Protein AF-A0A976Q6F3-F1 (afdb_monomer_lite)

pLDDT: mean 86.43, std 10.57, range [52.91, 95.94]

Secondary structure (DSSP, 8-state):
--HHHHHHHHHHHTS--EEETTEEEEEEEETTTTEEEEEEEEE-GGGEEEEEEEETTEEEEEEEEET--

Structure (mmCIF, N/CA/C/O backbone):
data_AF-A0A976Q6F3-F1
#
_entry.id   AF-A0A976Q6F3-F1
#
loop_
_atom_site.group_PDB
_atom_site.id
_atom_site.type_symbol
_atom_site.label_atom_id
_atom_site.label_alt_id
_atom_site.label_comp_id
_atom_site.label_asym_id
_atom_site.label_entity_id
_atom_site.label_seq_id
_atom_site.pdbx_PDB_ins_code
_atom_site.Cartn_x
_atom_site.Cartn_y
_atom_site.Cartn_z
_atom_site.occupancy
_atom_site.B_iso_or_equiv
_atom_site.auth_seq_id
_atom_site.auth_comp_id
_atom_site.auth_asym_id
_atom_site.auth_atom_id
_atom_site.pdbx_PDB_model_num
ATOM 1 N N . MET A 1 1 ? 8.103 3.308 -15.121 1.00 55.81 1 MET A N 1
ATOM 2 C CA . MET A 1 1 ? 6.995 3.451 -14.158 1.00 55.81 1 MET A CA 1
ATOM 3 C C . MET A 1 1 ? 6.079 4.531 -14.688 1.00 55.81 1 MET A C 1
ATOM 5 O O . MET A 1 1 ? 6.612 5.546 -15.120 1.00 55.81 1 MET A O 1
ATOM 9 N N . ASN A 1 2 ? 4.765 4.308 -14.727 1.00 61.53 2 ASN A N 1
ATOM 10 C CA . ASN A 1 2 ? 3.830 5.360 -15.097 1.00 61.53 2 ASN A CA 1
ATOM 11 C C . ASN A 1 2 ? 3.470 6.146 -13.821 1.00 61.53 2 ASN A C 1
ATOM 13 O O . ASN A 1 2 ? 2.698 5.629 -13.012 1.00 61.53 2 ASN A O 1
ATOM 17 N N . PRO A 1 3 ? 4.044 7.339 -13.567 1.00 68.75 3 PRO A N 1
ATOM 18 C CA . PRO A 1 3 ? 3.684 8.145 -12.397 1.00 68.75 3 PRO A CA 1
ATOM 19 C C . PRO A 1 3 ? 2.171 8.410 -12.297 1.00 68.75 3 PRO A C 1
ATOM 21 O O . PRO A 1 3 ? 1.663 8.636 -11.203 1.00 68.75 3 PRO A O 1
ATOM 24 N N . GLU A 1 4 ? 1.431 8.288 -13.402 1.00 81.88 4 GLU A N 1
ATOM 25 C CA . GLU A 1 4 ? -0.030 8.374 -13.428 1.00 81.88 4 GLU A CA 1
ATOM 26 C C . GLU A 1 4 ? -0.733 7.295 -12.591 1.00 81.88 4 GLU A C 1
ATOM 28 O O . GLU A 1 4 ? -1.809 7.560 -12.062 1.00 81.88 4 GLU A O 1
ATOM 33 N N . ALA A 1 5 ? -0.167 6.090 -12.445 1.00 84.12 5 ALA A N 1
ATOM 34 C CA . ALA A 1 5 ? -0.805 5.009 -11.688 1.00 84.12 5 ALA A CA 1
ATOM 35 C C . ALA A 1 5 ? -0.882 5.327 -10.193 1.00 84.12 5 ALA A C 1
ATOM 37 O O . ALA A 1 5 ? -1.921 5.135 -9.563 1.00 84.12 5 ALA A O 1
ATOM 38 N N . ILE A 1 6 ? 0.205 5.869 -9.635 1.00 88.00 6 ILE A N 1
ATOM 39 C CA . ILE A 1 6 ? 0.239 6.296 -8.235 1.00 88.00 6 ILE A CA 1
ATOM 40 C C . ILE A 1 6 ? -0.720 7.466 -8.025 1.00 88.00 6 ILE A C 1
ATOM 42 O O . ILE A 1 6 ? -1.499 7.428 -7.083 1.00 88.00 6 ILE A O 1
ATOM 46 N N . VAL A 1 7 ? -0.741 8.449 -8.932 1.00 90.56 7 VAL A N 1
ATOM 47 C CA . VAL A 1 7 ? -1.683 9.581 -8.854 1.00 90.56 7 VAL A CA 1
ATOM 48 C C . VAL A 1 7 ? -3.138 9.098 -8.876 1.00 90.56 7 VAL A C 1
ATOM 50 O O . VAL A 1 7 ? -3.929 9.506 -8.031 1.00 90.56 7 VAL A O 1
ATOM 53 N N . LYS A 1 8 ? -3.487 8.163 -9.768 1.00 90.62 8 LYS A N 1
ATOM 54 C CA . LYS A 1 8 ? -4.825 7.549 -9.795 1.00 90.62 8 LYS A CA 1
ATOM 55 C C . LYS A 1 8 ? -5.151 6.807 -8.501 1.00 90.62 8 LYS A C 1
ATOM 57 O O . LYS A 1 8 ? -6.286 6.862 -8.038 1.00 90.62 8 LYS A O 1
ATOM 62 N N . LEU A 1 9 ? -4.183 6.109 -7.907 1.00 90.19 9 LEU A N 1
ATOM 63 C CA . LEU A 1 9 ? -4.383 5.463 -6.610 1.00 90.19 9 LEU A CA 1
ATOM 64 C C . LEU A 1 9 ? -4.608 6.484 -5.497 1.00 90.19 9 LEU A C 1
ATOM 66 O O . LEU A 1 9 ? -5.485 6.265 -4.670 1.00 90.19 9 LEU A O 1
ATOM 70 N N . GLU A 1 10 ? -3.890 7.606 -5.495 1.00 93.19 10 GLU A N 1
ATOM 71 C CA . GLU A 1 10 ? -4.141 8.684 -4.534 1.00 93.19 10 GLU A CA 1
ATOM 72 C C . GLU A 1 10 ? -5.568 9.233 -4.649 1.00 93.19 10 GLU A C 1
ATOM 74 O O . GLU A 1 10 ? -6.209 9.499 -3.635 1.00 93.19 10 GLU A O 1
ATOM 79 N N . GLU A 1 11 ? -6.085 9.363 -5.872 1.00 94.06 11 GLU A N 1
ATOM 80 C CA . GLU A 1 11 ? -7.461 9.794 -6.135 1.00 94.06 11 GLU A CA 1
ATOM 81 C C . GLU A 1 11 ? -8.493 8.753 -5.676 1.00 94.06 11 GLU A C 1
ATOM 83 O O . GLU A 1 11 ? -9.439 9.092 -4.966 1.00 94.06 11 GLU A O 1
ATOM 88 N N . VAL A 1 12 ? -8.308 7.479 -6.042 1.00 92.44 12 VAL A N 1
ATOM 89 C CA . VAL A 1 12 ? -9.240 6.386 -5.705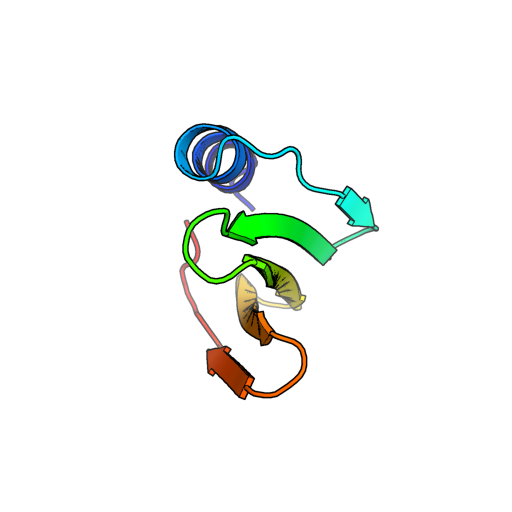 1.00 92.44 12 VAL A CA 1
ATOM 90 C C . VAL A 1 12 ? -9.270 6.113 -4.204 1.00 92.44 12 VAL A C 1
ATOM 92 O O . VAL A 1 12 ? -10.335 5.867 -3.636 1.00 92.44 12 VAL A O 1
ATOM 95 N N . LEU A 1 13 ? -8.104 6.137 -3.561 1.00 90.94 13 LEU A N 1
ATOM 96 C CA . LEU A 1 13 ? -7.969 5.895 -2.128 1.00 90.94 13 LEU A CA 1
ATOM 97 C C . LEU A 1 13 ? -8.238 7.157 -1.303 1.00 90.94 13 LEU A C 1
ATOM 99 O O . LEU A 1 13 ? -8.424 7.048 -0.093 1.00 90.94 13 LEU A O 1
ATOM 103 N N . ASN A 1 14 ? -8.289 8.326 -1.952 1.00 92.69 14 ASN A N 1
ATOM 104 C CA . ASN A 1 14 ? -8.398 9.640 -1.325 1.00 92.69 14 ASN A CA 1
ATOM 105 C C . ASN A 1 14 ? -7.345 9.849 -0.217 1.00 92.69 14 ASN A C 1
ATOM 107 O O . ASN A 1 14 ? -7.627 10.407 0.841 1.00 92.69 14 ASN A O 1
ATOM 111 N N . GLU A 1 15 ? -6.128 9.370 -0.465 1.00 94.25 15 GLU A N 1
ATOM 112 C CA . GLU A 1 15 ? -4.989 9.424 0.452 1.00 94.25 15 GLU A CA 1
ATOM 113 C C . GLU A 1 15 ? -3.719 9.704 -0.348 1.00 94.25 15 GLU A C 1
ATOM 115 O O . GLU A 1 15 ? -3.537 9.168 -1.440 1.00 94.25 15 GLU A O 1
ATOM 120 N N . LYS A 1 16 ? -2.816 10.526 0.189 1.00 94.06 16 LYS A N 1
ATOM 121 C CA . LYS A 1 16 ? -1.519 10.776 -0.454 1.00 94.06 16 LYS A CA 1
ATOM 122 C C . LYS A 1 16 ? -0.537 9.652 -0.158 1.00 94.06 16 LYS A C 1
ATOM 124 O O . LYS A 1 16 ? -0.447 9.184 0.978 1.00 94.06 16 LYS A O 1
ATOM 129 N N . ALA A 1 17 ? 0.227 9.255 -1.171 1.00 94.25 17 ALA A N 1
ATOM 130 C CA . ALA A 1 17 ? 1.271 8.264 -0.998 1.00 94.25 17 ALA A CA 1
ATOM 131 C C . ALA A 1 17 ? 2.457 8.888 -0.252 1.00 94.25 17 ALA A C 1
ATOM 133 O O . ALA A 1 17 ? 2.995 9.924 -0.646 1.00 94.25 17 ALA A O 1
ATOM 134 N N . ALA A 1 18 ? 2.922 8.227 0.804 1.00 95.06 18 ALA A N 1
ATOM 135 C CA . ALA A 1 18 ? 4.249 8.477 1.341 1.00 95.06 18 ALA A CA 1
ATOM 136 C C . ALA A 1 18 ? 5.265 7.763 0.440 1.00 95.06 18 ALA A C 1
ATOM 138 O O . ALA A 1 18 ? 5.318 6.534 0.412 1.00 95.06 18 ALA A O 1
ATOM 139 N N . ALA A 1 19 ? 6.044 8.532 -0.319 1.00 92.31 19 ALA A N 1
ATOM 140 C CA . ALA A 1 19 ? 7.044 7.998 -1.237 1.00 92.31 19 ALA A CA 1
ATOM 141 C C . ALA A 1 19 ? 8.440 7.969 -0.595 1.00 92.31 19 ALA A C 1
ATOM 143 O O . ALA A 1 19 ? 8.875 8.944 0.020 1.00 92.31 19 ALA A O 1
ATOM 144 N N . SER A 1 20 ? 9.164 6.866 -0.783 1.00 91.19 20 SER A N 1
ATOM 145 C CA . SER A 1 20 ? 10.574 6.724 -0.409 1.00 91.19 20 SER A CA 1
ATOM 146 C C . SER A 1 20 ? 11.301 5.868 -1.445 1.00 91.19 20 SER A C 1
ATOM 148 O O . SER A 1 20 ? 11.199 4.640 -1.449 1.00 91.19 20 SER A O 1
ATOM 150 N N . GLY A 1 21 ? 12.012 6.522 -2.367 1.00 87.81 21 GLY A N 1
ATOM 151 C CA . GLY A 1 21 ? 12.650 5.851 -3.499 1.00 87.81 21 GLY A CA 1
ATOM 152 C C . GLY A 1 21 ? 11.620 5.145 -4.386 1.00 87.81 21 GLY A C 1
ATOM 153 O O . GLY A 1 21 ? 10.773 5.798 -4.988 1.00 87.81 21 GLY A O 1
ATOM 154 N N . ASN A 1 22 ? 11.692 3.815 -4.433 1.00 87.81 22 ASN A N 1
ATOM 155 C CA . ASN A 1 22 ? 10.792 2.955 -5.210 1.00 87.81 22 ASN A CA 1
ATOM 156 C C . ASN A 1 22 ? 9.589 2.433 -4.406 1.00 87.81 22 ASN A C 1
ATOM 158 O O . ASN A 1 22 ? 8.845 1.585 -4.902 1.00 87.81 22 ASN A O 1
ATOM 162 N N . ASN A 1 23 ? 9.418 2.911 -3.174 1.00 91.00 23 ASN A N 1
ATOM 163 C CA . ASN A 1 23 ? 8.368 2.462 -2.271 1.00 91.00 23 ASN A CA 1
ATOM 164 C C . ASN A 1 23 ? 7.303 3.548 -2.137 1.00 91.00 23 ASN A C 1
ATOM 166 O O . ASN A 1 23 ? 7.626 4.714 -1.902 1.00 91.00 23 ASN A O 1
ATOM 170 N N . PHE A 1 24 ? 6.042 3.144 -2.236 1.00 92.88 24 PHE A N 1
ATOM 171 C CA . PHE A 1 24 ? 4.878 4.006 -2.075 1.00 92.88 24 PHE A CA 1
ATOM 172 C C . PHE A 1 24 ? 3.954 3.392 -1.034 1.00 92.88 24 PHE A C 1
ATOM 174 O O . PHE A 1 24 ? 3.503 2.261 -1.203 1.00 9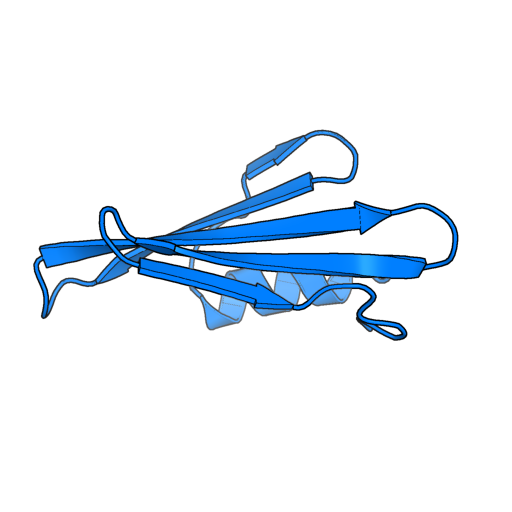2.88 24 PHE A O 1
ATOM 181 N N . SER A 1 25 ? 3.669 4.142 0.025 1.00 95.44 25 SER A N 1
ATOM 182 C CA . SER A 1 25 ? 2.846 3.680 1.139 1.00 95.44 25 SER A CA 1
ATOM 183 C C . SER A 1 25 ? 1.592 4.533 1.282 1.00 95.44 25 SER A C 1
ATOM 185 O O . SER A 1 25 ? 1.677 5.756 1.388 1.00 95.44 25 SER A O 1
ATOM 187 N N . PHE A 1 26 ? 0.433 3.889 1.359 1.00 95.94 26 PHE A N 1
ATOM 188 C CA . PHE A 1 26 ? -0.853 4.514 1.657 1.00 95.94 26 PHE A CA 1
ATOM 189 C C . PHE A 1 26 ? -1.354 4.038 3.015 1.00 95.94 26 PHE A C 1
ATOM 191 O O . PHE A 1 26 ? -1.182 2.876 3.387 1.00 95.94 26 PHE A O 1
ATOM 198 N N . LYS A 1 27 ? -2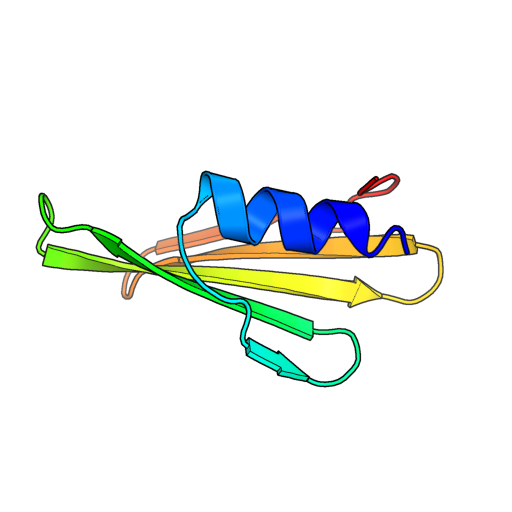.014 4.933 3.748 1.00 95.19 27 LYS A N 1
ATOM 199 C CA . LYS A 1 27 ? -2.626 4.639 5.045 1.00 95.19 27 LYS A CA 1
ATOM 200 C C . LYS A 1 27 ? -4.088 5.043 5.009 1.00 95.19 27 LYS A C 1
ATOM 202 O O . LYS A 1 27 ? -4.417 6.206 5.177 1.00 95.19 27 LYS A O 1
ATOM 207 N N . ILE A 1 28 ? -4.958 4.065 4.805 1.00 94.50 28 ILE A N 1
ATOM 208 C CA . ILE A 1 28 ? -6.387 4.274 4.608 1.00 94.50 28 ILE A CA 1
ATOM 209 C C . ILE A 1 28 ? -7.103 4.010 5.927 1.00 94.50 28 ILE A C 1
ATOM 211 O O . ILE A 1 28 ? -7.094 2.895 6.461 1.00 94.50 28 ILE A O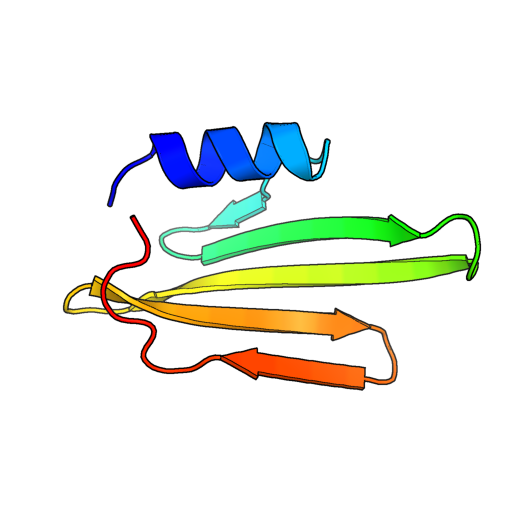 1
ATOM 215 N N . LYS A 1 29 ? -7.760 5.035 6.467 1.00 92.25 29 LYS A N 1
ATOM 216 C CA . LYS A 1 29 ? -8.534 4.898 7.702 1.00 92.25 29 LYS A CA 1
ATOM 217 C C . LYS A 1 29 ? -9.916 4.308 7.412 1.00 92.25 29 LYS A C 1
ATOM 219 O O . LYS A 1 29 ? -10.779 4.968 6.839 1.00 92.25 29 LYS A O 1
ATOM 224 N N . ASN A 1 30 ? -10.179 3.089 7.880 1.00 87.31 30 ASN A N 1
ATOM 225 C CA . ASN A 1 30 ? -11.505 2.484 7.802 1.00 87.31 30 ASN A CA 1
ATOM 226 C C . ASN A 1 30 ? -12.352 2.883 9.021 1.00 87.31 30 ASN A C 1
ATOM 228 O O . ASN A 1 30 ? -12.249 2.303 10.104 1.00 87.31 30 ASN A O 1
ATOM 232 N N . LEU A 1 31 ? -13.235 3.868 8.834 1.00 87.69 31 LEU A N 1
ATOM 233 C CA . LEU A 1 31 ? -14.100 4.389 9.899 1.00 87.69 31 LEU A CA 1
ATOM 234 C C . LEU A 1 31 ? -15.151 3.384 10.391 1.00 87.69 31 LEU A C 1
ATOM 236 O O . LEU A 1 31 ? -15.564 3.470 11.546 1.00 87.69 31 LEU A O 1
ATOM 240 N N . LYS A 1 32 ? -15.568 2.422 9.554 1.00 88.56 32 LYS A N 1
ATOM 241 C CA . LYS A 1 32 ? -16.575 1.416 9.933 1.00 88.56 32 LYS A CA 1
ATOM 242 C C . LYS A 1 32 ? -16.003 0.416 10.932 1.00 88.56 32 LYS A C 1
ATOM 244 O O . LYS A 1 32 ? -16.637 0.122 11.939 1.00 88.56 32 LYS A O 1
ATOM 249 N N . CYS A 1 33 ? -14.794 -0.070 10.659 1.00 85.88 33 CYS A N 1
ATOM 250 C CA . CYS A 1 33 ? -14.135 -1.085 11.480 1.00 85.88 33 CYS A CA 1
ATOM 251 C C . CYS A 1 33 ? -13.174 -0.491 12.521 1.00 85.88 33 CYS A C 1
ATOM 253 O O . CYS A 1 33 ? -12.561 -1.245 13.269 1.00 85.88 33 CYS A O 1
ATOM 255 N N . LYS A 1 34 ? -13.030 0.844 12.567 1.00 88.56 34 LYS A N 1
ATOM 256 C CA . LYS A 1 34 ? -12.040 1.562 13.391 1.00 88.56 34 LYS A CA 1
ATOM 257 C C . LYS A 1 34 ? -10.616 1.015 13.214 1.00 88.56 34 LYS A C 1
ATOM 259 O O . LYS A 1 34 ? -9.848 0.974 14.169 1.00 88.56 34 LYS A O 1
ATOM 264 N N . SER A 1 35 ? -10.278 0.602 11.996 1.00 89.19 35 SER A N 1
ATOM 265 C CA . SER A 1 35 ? -8.984 0.008 11.662 1.00 89.19 35 SER A CA 1
ATOM 266 C C . SER A 1 35 ? -8.213 0.864 10.663 1.00 89.19 35 SER A C 1
ATOM 268 O O . SER A 1 35 ? -8.789 1.680 9.936 1.00 89.19 35 SER A O 1
ATOM 270 N N . LEU A 1 36 ? -6.896 0.677 10.640 1.00 93.75 36 LEU A N 1
ATOM 271 C CA . LEU A 1 36 ? -6.018 1.233 9.623 1.00 93.75 36 LEU A CA 1
ATOM 272 C C . LEU A 1 36 ? -5.682 0.139 8.608 1.00 93.75 36 LEU A C 1
ATOM 274 O O . LEU A 1 36 ? -5.305 -0.966 8.995 1.00 93.75 36 LEU A O 1
ATOM 278 N N . ILE A 1 37 ? -5.844 0.449 7.325 1.00 94.75 37 ILE A N 1
ATOM 279 C CA . ILE A 1 37 ? -5.399 -0.403 6.224 1.00 94.75 37 ILE A CA 1
ATOM 280 C C . ILE A 1 37 ? -4.174 0.266 5.614 1.00 94.75 37 ILE A C 1
ATOM 282 O O . ILE A 1 37 ? -4.254 1.395 5.132 1.00 94.75 37 ILE A O 1
ATOM 286 N N . SER A 1 38 ? -3.051 -0.429 5.638 1.00 95.94 38 SER A N 1
ATOM 287 C CA . SER A 1 38 ? -1.821 -0.012 4.983 1.00 95.94 38 SER A CA 1
ATOM 288 C C . SER A 1 38 ? -1.714 -0.693 3.625 1.00 95.94 38 SER A C 1
ATOM 290 O O . SER A 1 38 ? -1.996 -1.887 3.505 1.00 95.94 38 SER A O 1
ATOM 292 N N . VAL A 1 39 ? -1.309 0.064 2.610 1.00 94.75 39 VAL A N 1
ATOM 293 C CA . VAL A 1 39 ? -0.994 -0.458 1.277 1.00 94.75 39 VAL A CA 1
ATOM 294 C C . VAL A 1 39 ? 0.419 -0.029 0.930 1.00 94.75 39 VAL A C 1
ATOM 296 O O . VAL A 1 39 ? 0.665 1.164 0.794 1.00 94.75 39 VAL A O 1
ATOM 299 N N . ASP A 1 40 ? 1.319 -0.989 0.765 1.00 93.56 40 ASP A N 1
ATOM 300 C CA . ASP A 1 40 ? 2.693 -0.746 0.340 1.00 93.56 40 ASP A CA 1
ATOM 301 C C . ASP A 1 40 ? 2.896 -1.289 -1.070 1.00 93.56 40 ASP A C 1
ATOM 303 O O . ASP A 1 40 ? 2.562 -2.435 -1.365 1.00 93.56 40 ASP A O 1
ATOM 307 N N . ILE A 1 41 ? 3.453 -0.455 -1.940 1.00 91.31 41 ILE A N 1
ATOM 308 C CA . ILE A 1 41 ? 3.802 -0.793 -3.316 1.00 91.31 41 ILE A CA 1
ATOM 309 C C . ILE A 1 41 ? 5.305 -0.597 -3.457 1.00 91.31 41 ILE A C 1
ATOM 311 O O . ILE A 1 41 ? 5.800 0.525 -3.349 1.00 91.31 41 ILE A O 1
ATOM 315 N N . ILE A 1 42 ? 6.027 -1.689 -3.687 1.00 90.50 42 ILE A N 1
ATOM 316 C CA . ILE A 1 42 ? 7.474 -1.693 -3.893 1.00 90.50 42 ILE A CA 1
ATOM 317 C C . ILE A 1 42 ? 7.742 -2.044 -5.350 1.00 90.50 42 ILE A C 1
ATOM 319 O O . ILE A 1 42 ? 7.354 -3.111 -5.829 1.00 90.50 42 ILE A O 1
ATOM 323 N N . ILE A 1 43 ? 8.406 -1.132 -6.055 1.00 85.56 43 ILE A N 1
ATOM 324 C CA . ILE A 1 43 ? 8.817 -1.324 -7.445 1.00 85.56 43 ILE A CA 1
ATOM 325 C C . ILE A 1 43 ? 10.203 -1.968 -7.443 1.00 85.56 43 ILE A C 1
ATOM 327 O O . ILE A 1 43 ? 11.209 -1.321 -7.131 1.00 85.56 43 ILE A O 1
ATOM 331 N N . GLU A 1 44 ? 10.265 -3.244 -7.798 1.00 81.44 44 GLU A N 1
ATOM 332 C CA . GLU A 1 44 ? 11.518 -3.977 -7.912 1.00 81.44 44 GLU A CA 1
ATOM 333 C C . GLU A 1 44 ? 12.158 -3.784 -9.298 1.00 81.44 44 GLU A C 1
ATOM 335 O O . GLU A 1 44 ? 11.593 -3.205 -10.234 1.00 81.44 44 GLU A O 1
ATOM 340 N N . SER A 1 45 ? 13.396 -4.262 -9.431 1.00 70.56 45 SER A N 1
ATOM 341 C CA . SER A 1 45 ? 14.104 -4.262 -10.714 1.00 70.56 45 SER A CA 1
ATOM 342 C C . SER A 1 45 ? 13.349 -5.139 -11.728 1.00 70.56 45 SER A C 1
ATOM 344 O O . SER A 1 45 ? 12.797 -6.169 -11.358 1.00 70.56 45 SER A O 1
ATOM 346 N N . ASN A 1 46 ? 13.342 -4.755 -13.012 1.00 67.25 46 ASN A N 1
ATOM 347 C CA . ASN A 1 46 ? 12.616 -5.431 -14.108 1.00 67.25 46 ASN A CA 1
ATOM 348 C C . ASN A 1 46 ? 11.080 -5.282 -14.117 1.00 67.25 46 ASN A C 1
ATOM 350 O O . ASN A 1 46 ? 10.394 -6.151 -14.647 1.00 67.25 46 ASN A O 1
ATOM 354 N N . LEU A 1 47 ? 10.533 -4.172 -13.599 1.00 65.50 47 LEU A N 1
ATOM 355 C CA . LEU A 1 47 ? 9.088 -3.851 -13.636 1.00 65.50 47 LEU A CA 1
ATOM 356 C C . LEU A 1 47 ? 8.188 -4.812 -12.837 1.00 65.50 47 LEU A C 1
ATOM 358 O O . LEU A 1 47 ? 6.962 -4.695 -12.905 1.00 65.50 47 LEU A O 1
ATOM 362 N N . ALA A 1 48 ? 8.775 -5.728 -12.069 1.00 71.69 48 ALA A N 1
ATOM 363 C CA . ALA A 1 48 ? 8.051 -6.508 -11.083 1.00 71.69 48 ALA A CA 1
ATOM 364 C C . ALA A 1 48 ? 7.673 -5.595 -9.912 1.00 71.69 48 ALA A C 1
ATOM 366 O O . ALA A 1 48 ? 8.487 -4.802 -9.440 1.00 71.69 48 ALA A O 1
ATOM 367 N N . SER A 1 49 ? 6.428 -5.688 -9.460 1.00 82.50 49 SER A N 1
ATOM 368 C CA . SER A 1 49 ? 5.959 -4.953 -8.286 1.00 82.50 49 SER A CA 1
ATOM 369 C C . SER A 1 49 ? 5.531 -5.918 -7.189 1.00 82.50 49 SER A C 1
ATOM 371 O O . SER A 1 49 ? 4.917 -6.958 -7.454 1.00 82.50 49 SER A O 1
ATOM 373 N N . LEU A 1 50 ? 5.844 -5.553 -5.955 1.00 88.88 50 LEU A N 1
ATOM 374 C CA . LEU A 1 50 ? 5.306 -6.164 -4.753 1.00 88.88 50 LEU A CA 1
ATOM 375 C C . LEU A 1 50 ? 4.222 -5.239 -4.207 1.00 88.88 50 LEU A C 1
ATOM 377 O O . LEU A 1 50 ? 4.487 -4.066 -3.951 1.00 88.88 50 LEU A O 1
ATOM 381 N N . ILE A 1 51 ? 3.013 -5.763 -4.037 1.00 90.94 51 ILE A N 1
ATOM 382 C CA . ILE A 1 51 ? 1.894 -5.021 -3.458 1.00 90.94 51 ILE A CA 1
ATOM 383 C C . ILE A 1 51 ? 1.464 -5.742 -2.190 1.00 90.94 51 ILE A C 1
ATOM 385 O O . ILE A 1 51 ? 1.003 -6.883 -2.245 1.00 90.94 51 ILE A O 1
ATOM 389 N N . SER A 1 52 ? 1.589 -5.069 -1.056 1.00 93.75 52 SER A N 1
ATOM 390 C CA . SER A 1 52 ? 1.173 -5.574 0.247 1.00 93.75 52 SER A CA 1
ATOM 391 C C . SER A 1 52 ? 0.007 -4.749 0.763 1.00 93.75 52 SER A C 1
ATOM 393 O O . SER A 1 52 ? 0.061 -3.525 0.773 1.00 93.75 52 SER A O 1
ATOM 395 N N . VAL A 1 53 ? -1.048 -5.420 1.212 1.00 94.12 53 VAL A N 1
ATOM 396 C CA . VAL A 1 53 ? -2.210 -4.812 1.861 1.00 94.12 53 VAL A CA 1
ATOM 397 C C . VAL A 1 53 ? -2.366 -5.453 3.223 1.00 94.12 53 VAL A C 1
ATOM 399 O O . VAL A 1 53 ? -2.509 -6.672 3.331 1.00 94.12 53 VAL A O 1
ATOM 402 N N . TYR A 1 54 ? -2.342 -4.648 4.276 1.00 94.75 54 TYR A N 1
ATOM 403 C CA . TYR A 1 54 ? -2.346 -5.182 5.628 1.00 94.75 54 TYR A CA 1
ATOM 404 C C . TYR A 1 54 ? -3.060 -4.292 6.635 1.00 94.75 54 TYR A C 1
ATOM 406 O O . TYR A 1 54 ? -3.222 -3.089 6.463 1.00 94.75 54 TYR A O 1
ATOM 414 N N . THR A 1 55 ? -3.506 -4.935 7.703 1.00 93.12 55 THR A N 1
ATOM 415 C CA . THR A 1 55 ? -3.967 -4.314 8.946 1.00 93.12 55 THR A CA 1
ATOM 416 C C . THR A 1 55 ? -3.103 -4.849 10.084 1.00 93.12 55 THR A C 1
ATOM 418 O O . THR A 1 55 ? -2.225 -5.681 9.856 1.00 93.12 55 THR A O 1
ATOM 421 N N . ASP A 1 56 ? -3.398 -4.454 11.318 1.00 87.50 56 ASP A N 1
ATOM 422 C CA . ASP A 1 56 ? -2.671 -4.926 12.502 1.00 87.50 56 ASP A CA 1
ATOM 423 C C . ASP A 1 56 ? -2.669 -6.461 12.656 1.00 87.50 56 ASP A C 1
ATOM 425 O O . ASP A 1 56 ? -1.760 -7.016 13.265 1.00 87.50 56 ASP A O 1
ATOM 429 N N . ASN A 1 57 ? -3.667 -7.159 12.092 1.00 88.81 57 ASN A N 1
ATOM 430 C CA . ASN A 1 57 ? -3.881 -8.597 12.311 1.00 88.81 57 ASN A CA 1
ATOM 431 C C . ASN A 1 57 ? -3.980 -9.426 11.022 1.00 88.81 57 ASN A C 1
ATOM 433 O O . ASN A 1 57 ? -4.294 -10.615 11.069 1.00 88.81 57 ASN A O 1
ATOM 437 N N . THR A 1 58 ? -3.815 -8.824 9.846 1.00 92.25 58 THR A N 1
ATOM 438 C CA . THR A 1 58 ? -4.005 -9.532 8.570 1.00 92.25 58 THR A CA 1
ATOM 439 C C . THR A 1 58 ? -3.099 -8.945 7.512 1.00 92.25 58 THR A C 1
ATOM 441 O O . THR A 1 58 ? -2.994 -7.727 7.410 1.00 92.25 58 THR A O 1
ATOM 444 N N . HIS A 1 59 ? -2.489 -9.810 6.708 1.00 95.19 59 HIS A N 1
ATOM 445 C CA . HIS A 1 59 ? -1.561 -9.430 5.656 1.00 95.19 59 HIS A CA 1
ATOM 446 C C . HIS A 1 59 ? -1.881 -10.202 4.375 1.00 95.19 59 HIS A C 1
ATOM 448 O O . HIS A 1 59 ? -1.914 -11.433 4.376 1.00 95.19 59 HIS A O 1
ATOM 454 N N . LEU A 1 60 ? -2.115 -9.474 3.288 1.00 94.06 60 LEU A N 1
ATOM 455 C CA . LEU A 1 60 ? -2.260 -9.994 1.935 1.00 94.06 60 LEU A CA 1
ATOM 456 C C . LEU A 1 60 ? -1.127 -9.422 1.087 1.00 94.06 60 LEU A C 1
ATOM 458 O O . LEU A 1 60 ? -0.881 -8.221 1.119 1.00 94.06 60 LEU A O 1
ATOM 462 N N . GLN A 1 61 ? -0.458 -10.268 0.311 1.00 93.88 61 GLN A N 1
ATOM 463 C CA . GLN A 1 61 ? 0.666 -9.848 -0.516 1.00 93.88 61 GLN A CA 1
ATOM 464 C C . GLN A 1 61 ? 0.569 -10.451 -1.909 1.00 93.88 61 GLN A C 1
ATOM 466 O O . GLN A 1 61 ? 0.401 -11.660 -2.060 1.00 93.88 61 GLN A O 1
ATOM 471 N N . LEU A 1 62 ? 0.718 -9.598 -2.915 1.00 88.88 62 LEU A N 1
ATOM 472 C CA . LEU A 1 62 ? 0.832 -9.965 -4.316 1.00 88.88 62 LEU A CA 1
ATOM 473 C C . LEU A 1 62 ? 2.281 -9.731 -4.746 1.00 88.88 62 LEU A C 1
ATOM 475 O O . LEU A 1 62 ? 2.758 -8.596 -4.753 1.00 88.88 62 LEU A O 1
ATOM 479 N N . GLN A 1 63 ? 2.992 -10.810 -5.065 1.00 86.62 63 GLN A N 1
ATOM 480 C CA . GLN A 1 63 ? 4.396 -10.764 -5.482 1.00 86.62 63 GLN A CA 1
ATOM 481 C C . GLN A 1 63 ? 4.528 -10.872 -7.000 1.00 86.62 63 GLN A C 1
ATOM 483 O O . GLN A 1 63 ? 3.677 -11.473 -7.656 1.00 86.62 63 GLN A O 1
ATOM 488 N N . SER A 1 64 ? 5.624 -10.329 -7.538 1.00 80.69 64 SER A N 1
ATOM 489 C CA . SER A 1 64 ? 5.979 -10.431 -8.960 1.00 80.69 64 SER A CA 1
ATOM 490 C C . SER A 1 64 ? 4.855 -9.974 -9.895 1.00 80.69 64 SER A C 1
ATOM 492 O O . SER A 1 64 ? 4.619 -10.566 -10.951 1.00 80.69 64 SER A O 1
ATOM 494 N N . CYS A 1 65 ? 4.151 -8.908 -9.505 1.00 76.12 65 CYS A N 1
ATOM 495 C CA . CYS A 1 65 ? 3.130 -8.294 -10.339 1.00 76.12 65 CYS A CA 1
ATOM 496 C C . CYS A 1 65 ? 3.819 -7.620 -11.529 1.00 76.12 65 CYS A C 1
ATOM 498 O O . CYS A 1 65 ? 4.330 -6.506 -11.409 1.00 76.12 65 CYS A O 1
ATOM 500 N N . ASN A 1 66 ? 3.862 -8.317 -12.663 1.00 70.88 66 ASN A N 1
ATOM 501 C CA . ASN A 1 66 ? 4.357 -7.773 -13.922 1.00 70.88 66 ASN A CA 1
ATOM 502 C C . ASN A 1 66 ? 3.242 -6.972 -14.597 1.00 70.88 66 ASN A C 1
ATOM 504 O O . ASN A 1 66 ? 2.120 -7.459 -14.729 1.00 70.88 66 ASN A O 1
ATOM 508 N N . GLY A 1 67 ? 3.554 -5.758 -15.050 1.00 62.34 67 GLY A N 1
ATOM 509 C CA . GLY A 1 67 ? 2.566 -4.897 -15.703 1.00 62.34 67 GLY A CA 1
ATOM 510 C C . GLY A 1 67 ? 1.666 -4.149 -14.722 1.00 62.34 67 GLY A C 1
ATOM 511 O O . GLY A 1 67 ? 0.493 -3.938 -15.009 1.00 62.34 67 GLY A O 1
ATOM 512 N N . PHE A 1 68 ? 2.199 -3.733 -13.573 1.00 63.00 68 PHE A N 1
ATOM 513 C CA . PHE A 1 68 ? 1.594 -2.637 -12.820 1.00 63.00 68 PHE A CA 1
ATOM 514 C C . PHE A 1 68 ? 1.732 -1.354 -13.666 1.00 63.00 68 PHE A C 1
ATOM 516 O O . PHE A 1 68 ? 2.801 -0.736 -13.697 1.00 63.00 68 PHE A O 1
ATOM 523 N N .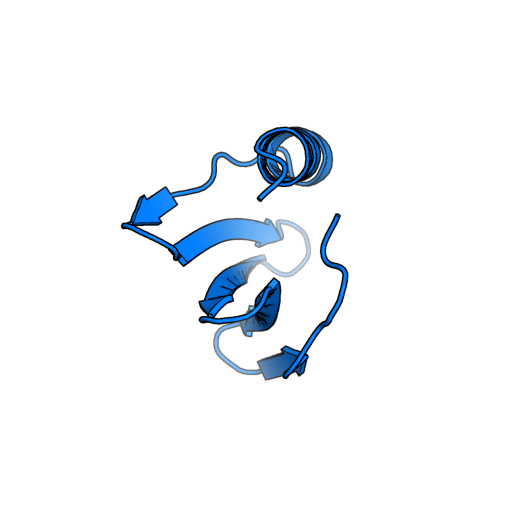 VAL A 1 69 ? 0.693 -1.056 -14.460 1.00 52.91 69 VAL A N 1
ATOM 524 C CA . VAL A 1 69 ? 0.614 0.076 -15.406 1.00 52.91 69 VAL A CA 1
ATOM 525 C C . VAL A 1 69 ? -0.188 1.223 -14.823 1.00 52.91 69 VAL A C 1
ATOM 527 O O . VAL A 1 69 ? -1.258 0.957 -14.233 1.00 52.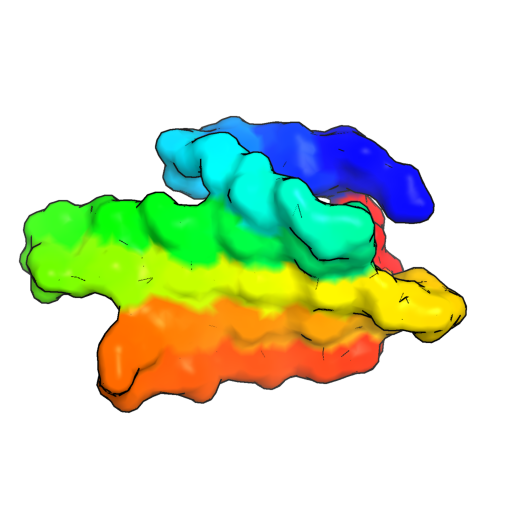91 69 VAL A O 1
#

Sequence (69 aa):
MNPEAIVKLEEVLNEKAAASGNNFSFKIKNLKCKSLISVDIIIESNLASLISVYTDNTHLQLQSCNGFV

Foldseek 3Di:
DPVVLQVVVCVVLVFHWDDDPQKTKTWRQDPVVRWIWIWIWGQDPPQFIKIWIDTPPDIDIDGRPHPSD

Radius of gyration: 12.28 Å; chains: 1; bounding box: 31×22×29 Å